Protein AF-A0A973IJV1-F1 (afdb_monomer)

Secondary structure (DSSP, 8-state):
-HHHHHHHHHHHHHHTT----S-TTTTTTTSTTSB-TTSSSB-GGGHHHHHHHHHHHHHHHHHH--

Structure (mmCIF, N/CA/C/O backbone):
data_AF-A0A973IJV1-F1
#
_entry.id   AF-A0A973IJV1-F1
#
loop_
_atom_site.group_PDB
_atom_site.id
_atom_site.type_symbol
_atom_site.label_atom_id
_atom_site.label_alt_id
_atom_site.label_comp_id
_atom_site.label_asym_id
_atom_site.label_entity_id
_atom_site.label_seq_id
_atom_site.pdbx_PDB_ins_code
_atom_site.Cartn_x
_atom_site.Cartn_y
_atom_site.Cartn_z
_atom_site.occupancy
_atom_site.B_iso_or_equiv
_atom_site.auth_seq_id
_atom_site.auth_comp_id
_atom_site.auth_asym_id
_atom_site.auth_atom_id
_atom_site.pdbx_PDB_model_num
ATOM 1 N N . TYR A 1 1 ? -0.793 17.024 -2.636 1.00 86.38 1 TYR A N 1
ATOM 2 C CA . TYR A 1 1 ? 0.195 16.163 -1.963 1.00 86.38 1 TYR A CA 1
ATOM 3 C C . TYR A 1 1 ? 0.013 14.698 -2.365 1.00 86.38 1 TYR A C 1
ATOM 5 O O . TYR A 1 1 ? 0.825 14.225 -3.145 1.00 86.38 1 TYR A O 1
ATOM 13 N N . THR A 1 2 ? -1.089 14.032 -1.995 1.00 90.62 2 THR A N 1
ATOM 14 C CA . THR A 1 2 ? -1.311 12.582 -2.216 1.00 90.62 2 THR A CA 1
ATOM 15 C C . THR A 1 2 ? -1.106 12.099 -3.654 1.00 90.62 2 THR A C 1
ATOM 17 O O . THR A 1 2 ? -0.383 11.141 -3.863 1.00 90.62 2 THR A O 1
ATOM 20 N N 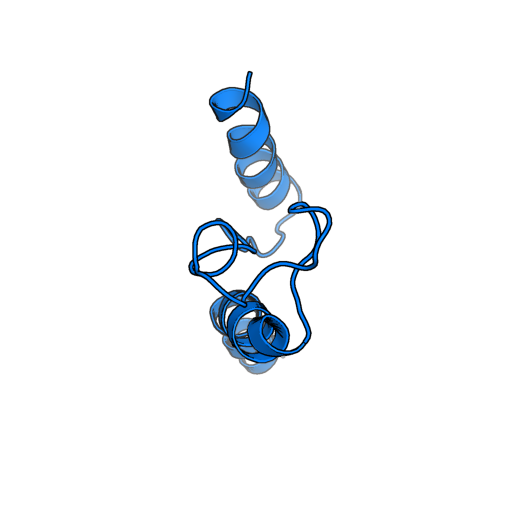. ARG A 1 3 ? -1.647 12.793 -4.669 1.00 92.75 3 ARG A N 1
ATOM 21 C CA . ARG A 1 3 ? -1.453 12.384 -6.079 1.00 92.75 3 ARG A CA 1
ATOM 22 C C . ARG A 1 3 ? 0.015 12.390 -6.511 1.00 92.75 3 ARG A C 1
ATOM 24 O O . ARG A 1 3 ? 0.449 11.480 -7.198 1.00 92.75 3 ARG A O 1
ATOM 31 N N . ARG A 1 4 ? 0.769 13.417 -6.099 1.00 93.88 4 ARG A N 1
ATOM 32 C CA . ARG A 1 4 ? 2.208 13.512 -6.389 1.00 93.88 4 ARG A CA 1
ATOM 33 C C . ARG A 1 4 ? 2.983 12.442 -5.628 1.00 93.88 4 ARG A C 1
ATOM 35 O O . ARG A 1 4 ? 3.861 11.830 -6.203 1.00 93.88 4 ARG A O 1
ATOM 42 N N . PHE A 1 5 ? 2.615 12.196 -4.372 1.00 95.19 5 PHE A N 1
ATOM 43 C CA . PHE A 1 5 ? 3.211 11.139 -3.562 1.00 95.19 5 PHE A CA 1
ATOM 44 C C . PHE A 1 5 ? 3.022 9.751 -4.194 1.00 95.19 5 PHE A C 1
ATOM 46 O O . PHE A 1 5 ? 3.993 9.025 -4.348 1.00 95.19 5 PHE A O 1
ATOM 53 N N . THR A 1 6 ? 1.807 9.401 -4.631 1.00 93.50 6 THR A N 1
ATOM 54 C CA . THR A 1 6 ? 1.551 8.114 -5.297 1.00 93.50 6 THR A CA 1
ATOM 55 C C . THR A 1 6 ? 2.298 7.993 -6.627 1.00 93.50 6 THR A C 1
ATOM 57 O O . THR A 1 6 ? 2.840 6.932 -6.914 1.00 93.50 6 THR A O 1
ATOM 60 N N . ALA A 1 7 ? 2.378 9.074 -7.414 1.00 95.81 7 ALA A N 1
ATOM 61 C CA . ALA A 1 7 ? 3.072 9.067 -8.704 1.00 95.81 7 ALA A CA 1
ATOM 62 C C . ALA A 1 7 ? 4.573 8.732 -8.592 1.00 95.81 7 ALA A C 1
ATOM 64 O O . ALA A 1 7 ? 5.107 8.090 -9.492 1.00 95.81 7 ALA A O 1
ATOM 65 N N . LEU A 1 8 ? 5.226 9.089 -7.476 1.00 96.94 8 LEU A N 1
ATOM 66 C CA . LEU A 1 8 ? 6.642 8.768 -7.245 1.00 96.94 8 LEU A CA 1
ATOM 67 C C . LEU A 1 8 ? 6.917 7.260 -7.285 1.00 96.94 8 LEU A C 1
ATOM 69 O O . LEU A 1 8 ? 7.971 6.849 -7.751 1.00 96.94 8 LEU A O 1
ATOM 73 N N . TYR A 1 9 ? 5.986 6.422 -6.819 1.00 97.06 9 TYR A N 1
ATOM 74 C CA . TYR A 1 9 ? 6.188 4.971 -6.822 1.00 97.06 9 TYR A CA 1
ATOM 75 C C . TYR A 1 9 ? 6.207 4.398 -8.241 1.00 97.06 9 TYR A C 1
ATOM 77 O O . TYR A 1 9 ? 7.021 3.524 -8.524 1.00 97.06 9 TYR A O 1
ATOM 85 N N . SER A 1 10 ? 5.353 4.905 -9.136 1.00 96.56 10 SER A N 1
ATOM 86 C CA . SER A 1 10 ? 5.380 4.529 -10.554 1.00 96.56 10 SER A CA 1
ATOM 87 C C . SER A 1 10 ? 6.678 4.967 -11.228 1.00 96.56 10 SER A C 1
ATOM 89 O O . SER A 1 10 ? 7.326 4.152 -11.875 1.00 96.56 10 SER A O 1
ATOM 91 N N . GLU A 1 11 ? 7.096 6.215 -11.010 1.00 97.81 11 GLU A N 1
ATOM 92 C CA . GLU A 1 11 ? 8.337 6.763 -11.573 1.00 97.81 11 GLU A CA 1
ATOM 93 C C . GLU A 1 11 ? 9.578 5.977 -11.114 1.00 97.81 11 GLU A C 1
ATOM 95 O O . GLU A 1 11 ? 10.448 5.635 -11.916 1.00 97.81 11 GLU A O 1
ATOM 100 N N . LEU A 1 12 ? 9.649 5.636 -9.824 1.00 97.94 12 LEU A N 1
ATOM 101 C CA . LEU A 1 12 ? 10.748 4.843 -9.271 1.00 97.94 12 LEU A CA 1
ATOM 102 C C . LEU A 1 12 ? 10.742 3.402 -9.788 1.00 97.94 12 LEU A C 1
ATOM 104 O O . LEU A 1 12 ? 11.811 2.857 -10.053 1.00 97.94 12 LEU A O 1
ATOM 108 N N . ALA A 1 13 ? 9.567 2.786 -9.946 1.00 98.06 13 ALA A N 1
ATOM 109 C CA . ALA A 1 13 ? 9.467 1.438 -10.494 1.00 98.06 13 ALA A CA 1
ATOM 110 C C . ALA A 1 13 ? 10.003 1.372 -11.931 1.00 98.06 13 ALA A C 1
ATOM 112 O O . ALA A 1 13 ? 10.804 0.493 -12.237 1.00 98.06 13 ALA A O 1
ATOM 113 N N . GLU A 1 14 ? 9.641 2.344 -12.774 1.00 97.75 14 GLU A N 1
ATOM 114 C CA . GLU A 1 14 ? 10.183 2.474 -14.133 1.00 97.75 14 GLU A CA 1
ATOM 115 C C . GLU A 1 14 ? 11.698 2.731 -14.121 1.00 97.75 14 GLU A C 1
ATOM 117 O O . GLU A 1 14 ? 12.445 2.086 -14.853 1.00 97.75 14 GLU A O 1
ATOM 122 N N . THR A 1 15 ? 12.171 3.631 -13.254 1.00 98.56 15 THR A N 1
ATOM 123 C CA . THR A 1 15 ? 13.595 4.005 -13.166 1.00 98.56 15 THR A CA 1
ATOM 124 C C . THR A 1 15 ? 14.492 2.841 -12.742 1.00 98.56 15 THR A C 1
ATOM 126 O O . THR A 1 15 ? 15.642 2.751 -13.174 1.00 98.56 15 THR A O 1
ATOM 129 N N . HIS A 1 16 ? 13.990 1.964 -11.874 1.00 98.06 16 HIS A N 1
ATOM 130 C CA . HIS A 1 16 ? 14.764 0.873 -11.282 1.00 98.06 16 HIS A CA 1
ATOM 131 C C . HIS A 1 16 ? 14.455 -0.506 -11.873 1.00 98.06 16 HIS A C 1
ATOM 133 O O . HIS A 1 16 ? 14.944 -1.494 -11.330 1.00 98.06 16 HIS A O 1
ATOM 139 N N . ASP A 1 17 ? 13.660 -0.577 -12.949 1.00 96.06 17 ASP A N 1
ATOM 140 C CA . ASP A 1 17 ? 13.155 -1.835 -13.523 1.00 96.06 17 ASP A CA 1
ATOM 141 C C . ASP A 1 17 ? 12.550 -2.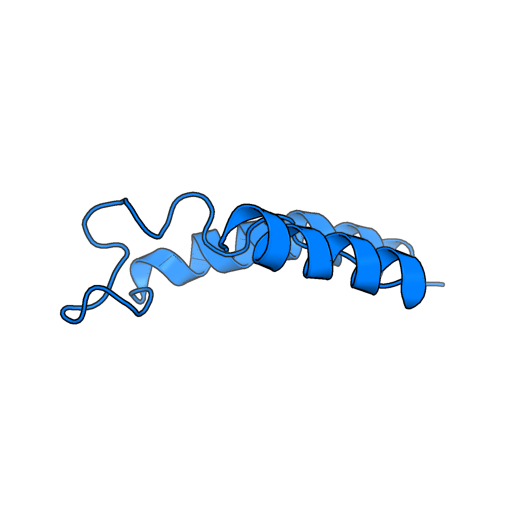757 -12.445 1.00 96.06 17 ASP A C 1
ATOM 143 O O . ASP A 1 17 ? 12.803 -3.960 -12.365 1.00 96.06 17 ASP A O 1
ATOM 147 N N . ALA A 1 18 ? 11.792 -2.152 -11.529 1.00 96.81 18 ALA A N 1
ATOM 148 C CA . ALA A 1 18 ? 11.195 -2.840 -10.398 1.00 96.81 18 ALA A CA 1
ATOM 149 C C . ALA A 1 18 ? 9.720 -3.145 -10.664 1.00 96.81 18 ALA A C 1
ATOM 151 O O . ALA A 1 18 ? 8.977 -2.353 -11.244 1.00 96.81 18 ALA A O 1
ATOM 152 N N . LEU A 1 19 ? 9.260 -4.288 -10.156 1.00 96.94 19 LEU A N 1
ATOM 153 C CA . LEU A 1 19 ? 7.836 -4.603 -10.142 1.00 96.94 19 LEU A CA 1
ATOM 154 C C . LEU A 1 19 ? 7.083 -3.625 -9.236 1.00 96.94 19 LEU A C 1
ATOM 156 O O . LEU A 1 19 ? 7.499 -3.351 -8.110 1.00 96.94 19 LEU A O 1
ATOM 160 N N . LEU A 1 20 ? 5.923 -3.165 -9.703 1.00 97.38 20 LEU A N 1
ATOM 161 C CA . LEU A 1 20 ? 5.067 -2.240 -8.971 1.00 97.38 20 LEU A CA 1
ATOM 162 C C . LEU A 1 20 ? 3.771 -2.917 -8.525 1.00 97.38 20 LEU A C 1
ATOM 164 O O . LEU A 1 20 ? 3.027 -3.456 -9.342 1.00 97.38 20 LEU A O 1
ATOM 168 N N . VAL A 1 21 ? 3.453 -2.801 -7.234 1.00 97.31 21 VAL A N 1
ATOM 169 C CA . VAL A 1 21 ? 2.102 -3.028 -6.703 1.00 97.31 21 VAL A CA 1
ATOM 170 C C . VAL A 1 21 ? 1.404 -1.662 -6.632 1.00 97.31 21 VAL A C 1
ATOM 172 O O . VAL A 1 21 ? 1.756 -0.870 -5.757 1.00 97.31 21 VAL A O 1
ATOM 175 N N . PRO A 1 22 ? 0.434 -1.346 -7.518 1.00 92.50 22 PRO A N 1
ATOM 176 C CA . PRO A 1 22 ? -0.095 0.018 -7.652 1.00 92.50 22 PRO A CA 1
ATOM 177 C C . PRO A 1 22 ? -0.751 0.560 -6.379 1.00 92.50 22 PRO A C 1
ATOM 179 O O . PRO A 1 22 ? -0.674 1.753 -6.094 1.00 92.50 22 PRO A O 1
ATOM 182 N N . PHE A 1 23 ? -1.394 -0.320 -5.605 1.00 95.00 23 PHE A N 1
ATOM 183 C CA . PHE A 1 23 ? -1.921 0.016 -4.290 1.00 95.00 23 PHE A CA 1
ATOM 184 C C . PHE A 1 23 ? -1.970 -1.218 -3.383 1.00 95.00 23 PHE A C 1
ATOM 186 O O . PHE A 1 23 ? -2.807 -2.100 -3.551 1.00 95.00 23 PHE A O 1
ATOM 193 N N . PHE A 1 24 ? -1.065 -1.278 -2.403 1.00 96.12 24 PHE A N 1
ATOM 194 C CA . PHE A 1 24 ? -0.949 -2.423 -1.492 1.00 96.12 24 PHE A CA 1
ATOM 195 C C . PHE A 1 24 ? -2.196 -2.630 -0.617 1.00 96.12 24 PHE A C 1
ATOM 197 O O . PHE A 1 24 ? -2.608 -3.763 -0.387 1.00 96.12 24 PHE A O 1
ATOM 204 N N . MET A 1 25 ? -2.834 -1.538 -0.186 1.00 96.62 25 MET A N 1
ATOM 205 C CA . MET A 1 25 ? -3.988 -1.544 0.725 1.00 96.62 25 MET A CA 1
ATOM 206 C C . MET A 1 25 ? -5.342 -1.688 0.005 1.00 96.62 25 MET A C 1
ATOM 208 O O . MET A 1 25 ? -6.388 -1.417 0.603 1.00 96.62 25 MET A O 1
ATOM 212 N N . ASP A 1 26 ? -5.348 -2.080 -1.275 1.00 96.38 26 ASP A N 1
ATOM 213 C CA . ASP A 1 26 ? -6.584 -2.244 -2.042 1.00 96.38 26 ASP A CA 1
ATOM 214 C C . ASP A 1 26 ? -7.528 -3.263 -1.381 1.00 96.38 26 ASP A C 1
ATOM 216 O O . ASP A 1 26 ? -7.169 -4.423 -1.158 1.00 96.38 26 ASP A O 1
ATOM 220 N N . GLY A 1 27 ? -8.750 -2.822 -1.075 1.00 96.44 27 GLY A N 1
ATOM 221 C CA . GLY A 1 27 ? -9.757 -3.617 -0.368 1.00 96.44 27 GLY A CA 1
ATOM 222 C C . GLY A 1 27 ? -9.518 -3.804 1.137 1.00 96.44 27 GLY A C 1
ATOM 223 O O . GLY A 1 27 ? -10.121 -4.704 1.711 1.00 96.44 27 GLY A O 1
ATOM 224 N N . VAL A 1 28 ? -8.654 -2.998 1.773 1.00 97.50 28 VAL A N 1
ATOM 225 C CA . VAL A 1 28 ? -8.339 -3.102 3.215 1.00 97.50 28 VAL A CA 1
ATOM 226 C C . VAL A 1 28 ? -8.728 -1.837 3.983 1.00 97.50 28 VAL A C 1
ATOM 228 O O . VAL A 1 28 ? -9.558 -1.898 4.881 1.00 97.50 28 VAL A O 1
ATOM 231 N N . ALA A 1 29 ? -8.178 -0.677 3.610 1.00 92.25 29 ALA A N 1
ATOM 232 C CA . ALA A 1 29 ? -8.195 0.526 4.458 1.00 92.25 29 ALA A CA 1
ATOM 233 C C . ALA A 1 29 ? -9.589 1.082 4.824 1.00 92.25 29 ALA A C 1
ATOM 235 O O . ALA A 1 29 ? -9.708 1.833 5.786 1.00 92.25 29 ALA A O 1
ATOM 236 N N . LEU A 1 30 ? -10.628 0.749 4.052 1.00 92.62 30 LEU A N 1
ATOM 237 C CA . LEU A 1 30 ? -12.000 1.248 4.225 1.00 92.62 30 LEU A CA 1
ATOM 238 C C . LEU A 1 30 ? -13.010 0.126 4.515 1.00 92.62 30 LEU A C 1
ATOM 240 O O . LEU A 1 30 ? -14.212 0.332 4.364 1.00 92.62 30 LEU A O 1
ATOM 244 N N . VAL A 1 31 ? -12.531 -1.071 4.858 1.00 95.88 31 VAL A N 1
ATOM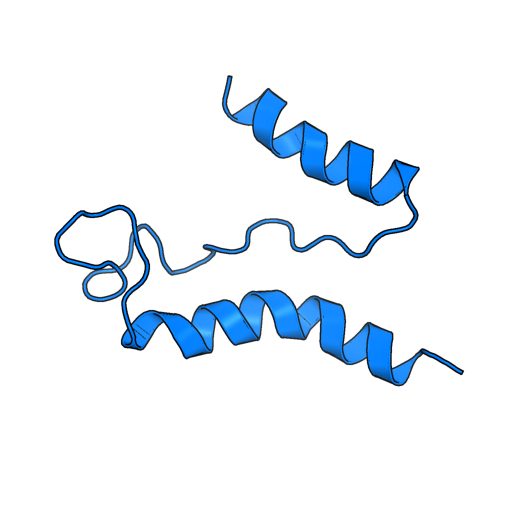 245 C CA . VAL A 1 31 ? -13.377 -2.242 5.110 1.00 95.88 31 VAL A CA 1
ATOM 246 C C . VAL A 1 31 ? -13.415 -2.522 6.607 1.00 95.88 31 VAL A C 1
ATOM 248 O O . VAL A 1 31 ? -12.375 -2.700 7.244 1.00 95.88 31 VAL A O 1
ATOM 251 N N . ASP A 1 32 ? -14.622 -2.581 7.167 1.00 95.06 32 ASP A N 1
ATOM 252 C CA . ASP A 1 32 ? -14.824 -2.857 8.589 1.00 95.06 32 ASP A CA 1
ATOM 253 C C . ASP A 1 32 ? -14.167 -4.183 8.998 1.00 95.06 32 ASP A C 1
ATOM 255 O O . ASP A 1 32 ? -14.260 -5.195 8.301 1.00 95.06 32 ASP A O 1
ATOM 259 N N . GLY A 1 33 ? -13.468 -4.170 10.135 1.00 96.00 33 GLY A N 1
ATOM 260 C CA . GLY A 1 33 ? -12.730 -5.328 10.656 1.00 96.00 33 GLY A CA 1
ATOM 261 C C . GLY A 1 33 ? -11.362 -5.579 10.003 1.00 96.00 33 GLY A C 1
ATOM 262 O O . GLY A 1 33 ? -10.573 -6.366 10.529 1.00 96.00 33 GLY A O 1
ATOM 263 N N . MET A 1 34 ? -11.023 -4.881 8.913 1.00 98.06 34 MET A N 1
ATOM 264 C CA . MET A 1 34 ? -9.727 -5.035 8.230 1.00 98.06 34 MET A CA 1
ATOM 265 C C . MET A 1 34 ? -8.619 -4.138 8.794 1.00 98.06 34 MET A C 1
ATOM 267 O O . MET A 1 34 ? -7.460 -4.288 8.413 1.00 98.06 34 MET A O 1
ATOM 271 N N . MET A 1 35 ? -8.949 -3.241 9.724 1.00 98.25 35 MET A N 1
ATOM 272 C CA . MET A 1 35 ? -8.006 -2.348 10.401 1.00 98.25 35 MET A CA 1
ATOM 273 C C . MET A 1 35 ? -7.981 -2.630 11.907 1.00 98.25 35 MET A C 1
ATOM 275 O O . MET A 1 35 ? -8.982 -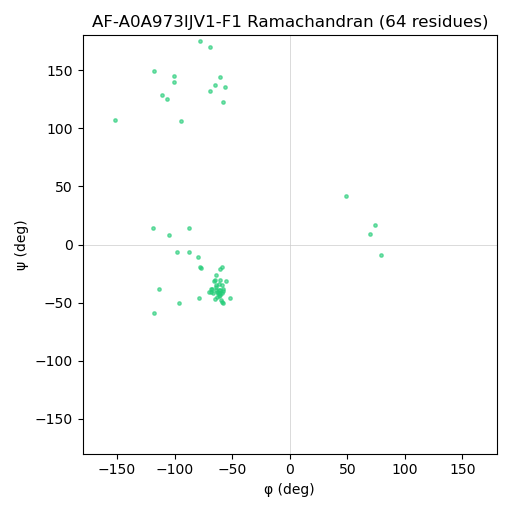3.041 12.494 1.00 98.25 35 MET A O 1
ATOM 279 N N . GLN A 1 36 ? -6.830 -2.416 12.536 1.00 97.75 36 GLN A N 1
ATOM 280 C CA . GLN A 1 36 ? -6.659 -2.437 13.986 1.00 97.75 36 GLN A CA 1
ATOM 281 C C . GLN A 1 36 ? -7.369 -1.238 14.627 1.00 97.75 36 GLN A C 1
AT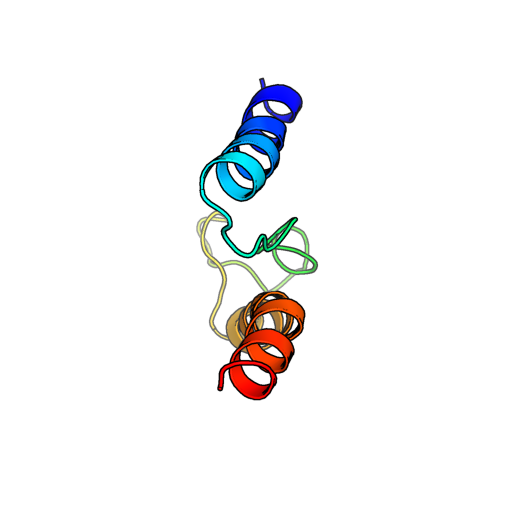OM 283 O O . GLN A 1 36 ? -7.796 -0.304 13.949 1.00 97.75 36 GLN A O 1
ATOM 288 N N . ALA A 1 37 ? -7.472 -1.249 15.958 1.00 96.81 37 ALA A N 1
ATOM 289 C CA . ALA A 1 37 ? -8.182 -0.219 16.717 1.00 96.81 37 ALA A CA 1
ATOM 290 C C . ALA A 1 37 ? -7.632 1.209 16.513 1.00 96.81 37 ALA A C 1
ATOM 292 O O . ALA A 1 37 ? -8.341 2.174 16.779 1.00 96.81 37 ALA A O 1
ATOM 293 N N . ASP A 1 38 ? -6.392 1.352 16.038 1.00 96.38 38 ASP A N 1
ATOM 294 C CA . ASP A 1 38 ? -5.784 2.649 15.729 1.00 96.38 38 ASP A CA 1
ATOM 295 C C . ASP A 1 38 ? -6.206 3.245 14.376 1.00 96.38 38 ASP A C 1
ATOM 297 O O . ASP A 1 38 ? -5.919 4.412 14.109 1.00 96.38 38 ASP A O 1
ATOM 301 N N . GLY A 1 39 ? -6.878 2.469 13.521 1.00 93.25 39 GLY A N 1
ATOM 302 C CA . GLY A 1 39 ? -7.305 2.898 12.190 1.00 93.25 39 GLY A CA 1
ATOM 303 C C . GLY A 1 39 ? -6.169 3.103 11.179 1.00 93.25 39 GLY A C 1
ATOM 304 O O . GLY A 1 39 ? -6.423 3.619 10.091 1.00 93.25 39 GLY A O 1
ATOM 305 N N . ILE A 1 40 ? -4.933 2.711 11.501 1.00 95.75 40 ILE A N 1
ATOM 306 C CA . ILE A 1 40 ? -3.746 2.897 10.650 1.00 95.75 40 ILE A CA 1
ATOM 307 C C . ILE A 1 40 ? -3.201 1.550 10.175 1.00 95.75 40 ILE A C 1
ATOM 309 O O . ILE A 1 40 ? -2.788 1.433 9.018 1.00 95.75 40 ILE A O 1
ATOM 313 N N . HIS A 1 41 ? -3.223 0.523 11.026 1.00 98.00 41 HIS A N 1
ATOM 314 C CA . HIS A 1 41 ? -2.619 -0.770 10.705 1.00 98.00 41 HIS A CA 1
ATOM 315 C C . HIS A 1 41 ? -3.656 -1.806 10.255 1.00 98.00 41 HIS A C 1
ATOM 317 O O . HIS A 1 41 ? -4.724 -1.890 10.858 1.00 98.00 41 HIS A O 1
ATOM 323 N N . PRO A 1 42 ? -3.359 -2.643 9.244 1.00 98.31 42 PRO A N 1
ATOM 324 C 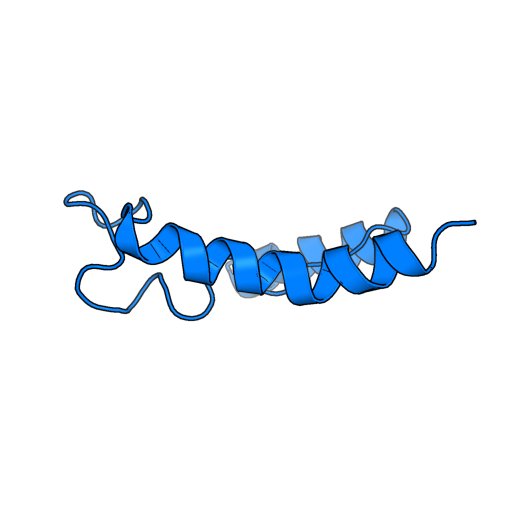CA . PRO A 1 42 ? -4.198 -3.787 8.905 1.00 98.31 42 PRO A CA 1
ATOM 325 C C . PRO A 1 42 ? -4.325 -4.790 10.059 1.00 98.31 42 PRO A C 1
ATOM 327 O O . PRO A 1 42 ? -3.366 -5.047 10.795 1.00 98.31 42 PRO A O 1
ATOM 330 N N . SER A 1 43 ? -5.501 -5.399 10.190 1.00 98.38 43 SER A N 1
ATOM 331 C CA . SER A 1 43 ? -5.744 -6.504 11.120 1.00 98.38 43 SER A CA 1
ATOM 332 C C . SER A 1 43 ? -5.185 -7.832 10.585 1.00 98.38 43 SER A C 1
ATOM 334 O O . SER A 1 43 ? -4.715 -7.927 9.447 1.00 98.38 43 SER A O 1
ATOM 336 N N . GLU A 1 44 ? -5.253 -8.892 11.394 1.00 98.25 44 GLU A N 1
ATOM 337 C CA . GLU A 1 44 ? -4.954 -10.263 10.952 1.00 98.25 44 GLU A CA 1
ATOM 338 C C . GLU A 1 44 ? -5.854 -10.691 9.778 1.00 98.25 44 GLU A C 1
ATOM 340 O O . GLU A 1 44 ? -5.394 -11.306 8.816 1.00 98.25 44 GLU A O 1
ATOM 345 N N . GLN A 1 45 ? -7.127 -10.292 9.807 1.00 97.94 45 GLN A N 1
ATOM 346 C CA . GLN A 1 45 ? -8.101 -10.631 8.770 1.00 97.94 45 GLN A CA 1
ATOM 347 C C . GLN A 1 45 ? -7.742 -10.031 7.401 1.00 97.94 45 GLN A C 1
ATOM 349 O O . GLN A 1 45 ? -8.098 -10.595 6.367 1.00 97.94 45 GLN A O 1
ATOM 354 N N . ALA A 1 46 ? -7.009 -8.915 7.379 1.00 98.44 46 ALA A N 1
ATOM 355 C CA . ALA A 1 46 ? -6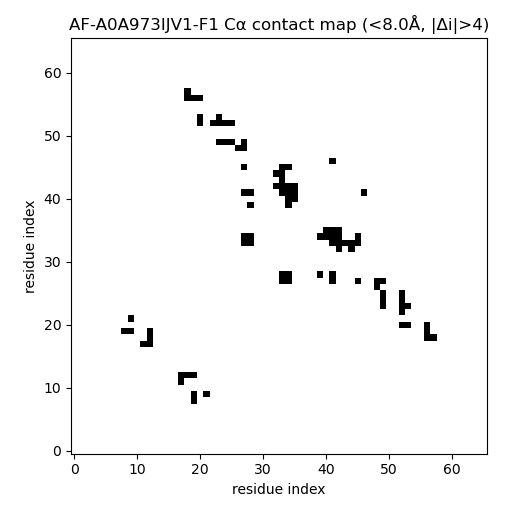.579 -8.265 6.146 1.00 98.44 46 ALA A CA 1
ATOM 356 C C . ALA A 1 46 ? -5.398 -8.967 5.457 1.00 98.44 46 ALA A C 1
ATOM 358 O O . ALA A 1 46 ? -5.184 -8.763 4.260 1.00 98.44 46 ALA A O 1
ATOM 359 N N . GLN A 1 47 ? -4.628 -9.793 6.174 1.00 98.38 47 GLN A N 1
ATOM 360 C CA . GLN A 1 47 ? -3.367 -10.346 5.662 1.00 98.38 47 GLN A CA 1
ATOM 361 C C . GLN A 1 47 ? -3.528 -11.177 4.375 1.00 98.38 47 GLN A C 1
ATOM 363 O O . GLN A 1 47 ? -2.734 -10.971 3.455 1.00 98.38 47 GLN A O 1
ATOM 368 N N . PRO A 1 48 ? -4.557 -12.038 4.215 1.00 98.38 48 PRO A N 1
ATOM 369 C CA . PRO A 1 48 ? -4.771 -12.756 2.957 1.00 98.38 48 PRO A CA 1
ATOM 370 C C . PRO A 1 48 ? -5.018 -11.819 1.765 1.00 98.38 48 PRO A C 1
ATOM 372 O O . PRO A 1 48 ? -4.472 -12.034 0.687 1.00 98.38 48 PRO A O 1
ATOM 375 N N . ARG A 1 49 ? -5.771 -10.726 1.960 1.00 98.44 49 ARG A N 1
ATOM 376 C CA . ARG A 1 49 ? -6.015 -9.727 0.906 1.00 98.44 49 ARG A CA 1
ATOM 377 C C . ARG A 1 49 ? -4.735 -8.981 0.52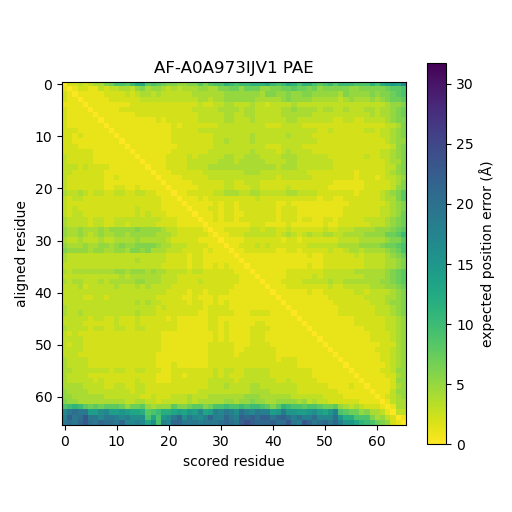7 1.00 98.44 49 ARG A C 1
ATOM 379 O O . ARG A 1 49 ? -4.484 -8.755 -0.655 1.00 98.44 49 ARG A O 1
ATOM 386 N N . LEU A 1 50 ? -3.920 -8.611 1.515 1.00 98.44 50 LEU A N 1
ATOM 387 C CA . LEU A 1 50 ? -2.620 -7.978 1.277 1.00 98.44 50 LEU A CA 1
ATOM 388 C C .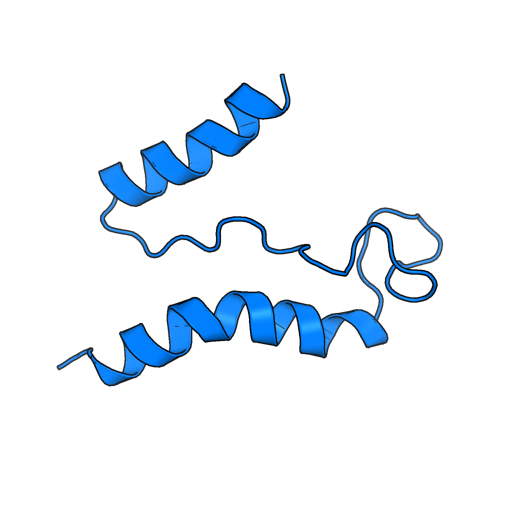 LEU A 1 50 ? -1.678 -8.906 0.500 1.00 98.44 50 LEU A C 1
ATOM 390 O O . LEU A 1 50 ? -1.022 -8.459 -0.444 1.00 98.44 50 LEU A O 1
ATOM 394 N N . LEU A 1 51 ? -1.656 -10.197 0.850 1.00 98.31 51 LEU A N 1
ATOM 395 C CA . LEU A 1 51 ? -0.925 -11.214 0.099 1.00 98.31 51 LEU A CA 1
ATOM 396 C C . LEU A 1 51 ? -1.402 -11.265 -1.355 1.00 98.31 51 LEU A C 1
ATOM 398 O O . LEU A 1 51 ? -0.569 -11.170 -2.252 1.00 98.31 51 LEU A O 1
ATOM 402 N N . ASP A 1 52 ? -2.710 -11.346 -1.602 1.00 98.31 52 ASP A N 1
ATOM 403 C CA . ASP A 1 52 ? -3.266 -11.389 -2.961 1.00 98.31 52 ASP A CA 1
ATOM 404 C C . ASP A 1 52 ? -2.876 -10.160 -3.797 1.00 98.31 52 ASP A C 1
ATOM 406 O O . ASP A 1 52 ? -2.557 -10.282 -4.986 1.00 98.31 52 ASP A O 1
ATOM 410 N N . ASN A 1 53 ? -2.867 -8.973 -3.182 1.00 98.06 53 ASN A N 1
ATOM 411 C CA . ASN A 1 53 ? -2.485 -7.725 -3.845 1.00 98.06 53 ASN A CA 1
ATOM 412 C C . ASN A 1 53 ? -1.034 -7.753 -4.342 1.00 98.06 53 ASN A C 1
ATOM 414 O O . ASN A 1 53 ? -0.758 -7.281 -5.447 1.00 98.06 53 ASN A O 1
ATOM 418 N N . VAL A 1 54 ? -0.124 -8.341 -3.562 1.00 97.75 54 VAL A N 1
ATOM 419 C CA . VAL A 1 54 ? 1.287 -8.509 -3.943 1.00 97.75 54 VAL A CA 1
ATOM 420 C C . VAL A 1 54 ? 1.463 -9.681 -4.907 1.00 97.75 54 VAL A C 1
ATOM 422 O O . VAL A 1 54 ? 2.144 -9.559 -5.928 1.00 97.75 54 VAL A O 1
ATOM 425 N N . TRP A 1 55 ? 0.839 -10.821 -4.613 1.00 97.69 55 TRP A N 1
ATOM 426 C CA . TRP A 1 55 ? 1.056 -12.082 -5.319 1.00 97.69 55 TRP A CA 1
ATOM 427 C C . TRP A 1 55 ? 0.602 -12.035 -6.776 1.00 97.69 55 TRP A C 1
ATOM 429 O O . TRP A 1 55 ? 1.233 -12.654 -7.634 1.00 97.69 55 TRP A O 1
ATOM 439 N N . ARG A 1 56 ? -0.431 -11.241 -7.086 1.00 96.75 56 ARG A N 1
ATOM 440 C CA . ARG A 1 56 ? -0.866 -10.981 -8.467 1.00 96.75 56 ARG A CA 1
ATOM 441 C C . ARG A 1 56 ? 0.262 -10.436 -9.351 1.00 96.75 56 ARG A C 1
ATOM 443 O O . ARG A 1 56 ? 0.266 -10.710 -10.547 1.00 96.75 56 ARG A O 1
ATOM 450 N N . ILE A 1 57 ? 1.198 -9.690 -8.766 1.00 96.56 57 ILE A N 1
ATOM 451 C CA . ILE A 1 57 ? 2.346 -9.104 -9.465 1.00 96.56 57 ILE A CA 1
ATOM 452 C C . ILE A 1 57 ? 3.581 -10.000 -9.326 1.00 96.56 57 ILE A C 1
ATOM 454 O O . ILE A 1 57 ? 4.212 -10.351 -10.322 1.00 96.56 57 ILE A O 1
ATOM 458 N N . LEU A 1 58 ? 3.908 -10.411 -8.098 1.00 96.00 58 LEU A N 1
ATOM 459 C CA . LEU A 1 58 ? 5.130 -11.164 -7.810 1.00 96.00 58 LEU A CA 1
ATOM 460 C C . LEU A 1 58 ? 5.090 -12.600 -8.357 1.00 96.00 58 LEU A C 1
ATOM 462 O O . LEU A 1 58 ? 6.080 -13.085 -8.899 1.00 96.00 58 LEU A O 1
ATOM 466 N N . GLY A 1 59 ? 3.952 -13.288 -8.245 1.00 96.31 59 GLY A N 1
ATOM 467 C CA . GLY A 1 59 ? 3.815 -14.697 -8.621 1.00 96.31 59 GLY A CA 1
ATOM 468 C C . GLY A 1 59 ? 4.152 -14.984 -10.093 1.00 96.31 59 GLY A C 1
ATOM 469 O O . GLY A 1 59 ? 4.933 -15.900 -10.356 1.00 96.31 59 GLY A O 1
ATOM 470 N N . PRO A 1 60 ? 3.604 -14.232 -11.070 1.00 95.69 60 PRO A N 1
ATOM 471 C CA . PRO A 1 60 ? 3.989 -14.358 -12.476 1.00 95.69 60 PRO A CA 1
ATOM 472 C C . PRO A 1 60 ? 5.469 -14.058 -12.727 1.00 95.69 60 PRO A C 1
ATOM 474 O O . PRO A 1 60 ? 6.115 -14.795 -13.469 1.00 95.69 60 PRO A O 1
ATOM 477 N N . ALA A 1 61 ? 6.022 -13.026 -12.084 1.00 93.44 61 ALA A N 1
ATOM 478 C CA . ALA A 1 61 ? 7.419 -12.648 -12.270 1.00 93.44 61 ALA A CA 1
ATOM 479 C C . ALA A 1 61 ? 8.385 -13.750 -11.808 1.00 93.44 61 ALA A C 1
ATOM 481 O O . ALA A 1 61 ? 9.325 -14.077 -12.524 1.00 93.44 61 ALA A O 1
ATOM 482 N N . LEU A 1 62 ? 8.100 -14.403 -10.676 1.00 93.50 62 LEU A N 1
ATOM 483 C CA . LEU A 1 62 ? 8.908 -15.525 -10.181 1.00 93.50 62 LEU A CA 1
ATOM 484 C C . LEU A 1 62 ? 8.869 -16.754 -11.101 1.00 93.50 62 LEU A C 1
ATOM 486 O O . LEU A 1 62 ? 9.840 -17.495 -11.166 1.00 93.50 62 LEU A O 1
ATOM 490 N N . LYS A 1 63 ? 7.763 -16.977 -11.819 1.00 88.56 63 LYS A N 1
ATOM 491 C CA . LYS A 1 63 ? 7.640 -18.068 -12.807 1.00 88.56 63 LYS A CA 1
ATOM 492 C C . LYS A 1 63 ? 8.328 -17.759 -14.136 1.00 88.56 63 LYS A C 1
ATOM 494 O O . LYS A 1 63 ? 8.541 -18.667 -14.931 1.00 88.56 63 LYS A O 1
ATOM 499 N N . SER A 1 64 ? 8.587 -16.481 -14.386 1.00 77.00 64 SER A N 1
ATOM 500 C CA . SER A 1 64 ? 9.192 -15.970 -15.618 1.00 77.00 64 SER A CA 1
ATOM 501 C C . SER A 1 64 ? 10.696 -15.735 -15.461 1.00 77.00 64 SER A C 1
ATOM 503 O O . SER A 1 64 ? 11.364 -15.407 -16.438 1.00 77.00 64 SER A O 1
ATOM 505 N N . ALA A 1 65 ? 11.215 -15.879 -14.237 1.00 61.50 65 ALA A N 1
ATOM 506 C CA . ALA A 1 65 ? 12.637 -15.854 -13.956 1.00 61.50 65 ALA A CA 1
ATOM 507 C C . ALA A 1 65 ? 13.296 -17.125 -14.534 1.00 61.50 65 ALA A C 1
ATOM 509 O O . ALA A 1 65 ? 12.739 -18.211 -14.348 1.00 61.50 65 ALA A O 1
ATOM 510 N N . PRO A 1 66 ? 14.418 -16.996 -15.264 1.00 54.25 66 PRO A N 1
ATOM 511 C CA . PRO A 1 66 ? 15.153 -18.136 -15.812 1.00 54.25 66 PRO A CA 1
ATOM 512 C C . PRO A 1 66 ? 15.732 -19.056 -14.729 1.00 54.25 66 PRO A C 1
ATOM 514 O O . PRO A 1 66 ? 16.034 -18.563 -13.617 1.00 54.25 66 PRO A O 1
#

Nearest PDB structures (foldseek):
  4jgg-assembly2_B  TM=9.655E-01  e=1.524E-05  Pseudomonas aeruginosa PAO1
  6lfb-assembly1_A  TM=8.149E-01  e=1.626E-02  Escherichia coli
  1jrl-assembly1_A  TM=7.992E-01  e=1.626E-02  Escherichia coli
  3hp4-assembly1_A  TM=8.441E-01  e=3.265E-02  Pseudoalteromonas sp. 643A
  1j00-assembly1_A  TM=8.004E-01  e=3.265E-02  Escherichia coli

Radius of gyration: 14.19 Å; Cα contacts (8 Å, |Δi|>4): 48; chains: 1; bounding box: 30×34×32 Å

Mean predicted aligned error: 3.18 Å

Sequence (66 aa):
YTRRFTALYSELAETHDALLVPFFMDGVALVDGMMQADGIHPSEQAQPRLLDNVWRILGPALKSAP

Foldseek 3Di:
DVVVVLVVQVVVCVVVVHFDLSDLCVPALPDPPQADPVSPHGDPVCVVVSCVSVCVGVVVVVVVDD

pLDDT: mean 94.74, std 7.36, range [54.25, 98.56]

Solvent-accessible surface area (backbone atoms only — not comparable to full-atom values): 4074 Å² total; per-residue (Å²): 108,69,71,63,59,57,48,50,57,57,55,49,20,67,75,66,78,42,91,71,65,94,56,61,61,63,92,26,89,88,41,90,73,17,42,35,98,82,73,79,47,70,24,80,78,26,48,64,52,41,47,51,48,46,40,73,54,50,53,61,53,66,72,68,53,131